Protein AF-A0A953TTJ1-F1 (afdb_monomer_lite)

Secondary structure (DSSP, 8-state):
----HHHHHHHHHHHHHHHTTTT-HHHHHHHHHHHHHTT-S--PPPPP---PPPPPP---

Radius of gyration: 20.36 Å; chains: 1; bounding box: 29×59×36 Å

Sequence (60 aa):
MADDYIVNEVRRQREKLAAKHGFDVKAILAAAKKRQGRSGRTVVSLVQKKTVAPLPHASA

Structure (mmCIF, N/CA/C/O backbone):
data_AF-A0A953TTJ1-F1
#
_entry.id   AF-A0A953TTJ1-F1
#
loop_
_atom_site.group_PDB
_atom_site.id
_atom_site.type_symbol
_atom_site.label_atom_id
_atom_site.label_alt_id
_atom_site.label_comp_id
_atom_site.label_asym_id
_atom_site.label_entity_id
_atom_site.label_seq_id
_atom_site.pdbx_PDB_ins_code
_atom_site.Cartn_x
_atom_site.Cartn_y
_atom_site.Cartn_z
_atom_site.occupancy
_atom_site.B_iso_or_equiv
_atom_site.auth_seq_id
_atom_site.auth_comp_id
_atom_site.auth_asym_id
_atom_site.auth_atom_id
_atom_site.pdbx_PDB_model_num
ATOM 1 N N . MET A 1 1 ? 14.948 4.816 -20.480 1.00 61.56 1 MET A N 1
ATOM 2 C CA . MET A 1 1 ? 15.061 4.952 -19.009 1.00 61.56 1 MET A CA 1
ATOM 3 C C . MET A 1 1 ? 15.680 3.663 -18.506 1.00 61.56 1 MET A C 1
ATOM 5 O O . MET A 1 1 ? 15.267 2.624 -18.997 1.00 61.56 1 MET A O 1
ATOM 9 N N . ALA A 1 2 ? 16.703 3.725 -17.652 1.00 69.31 2 ALA A N 1
ATOM 10 C CA . ALA A 1 2 ? 17.386 2.525 -17.170 1.00 69.31 2 ALA A CA 1
ATOM 11 C C . ALA A 1 2 ? 16.398 1.596 -16.443 1.00 69.31 2 ALA A C 1
ATOM 13 O O . ALA A 1 2 ? 15.578 2.074 -15.655 1.00 69.31 2 ALA A O 1
ATOM 14 N N . ASP A 1 3 ? 16.466 0.297 -16.741 1.00 81.12 3 ASP A N 1
ATOM 15 C CA . ASP A 1 3 ? 15.720 -0.749 -16.041 1.00 81.12 3 ASP A CA 1
ATOM 16 C C . ASP A 1 3 ? 16.271 -0.889 -14.619 1.00 81.12 3 ASP A C 1
ATOM 18 O O . ASP A 1 3 ? 17.175 -1.673 -14.336 1.00 81.12 3 ASP A O 1
ATOM 22 N N . ASP A 1 4 ? 15.757 -0.058 -13.718 1.00 94.50 4 ASP A N 1
ATOM 23 C CA . ASP A 1 4 ? 16.078 -0.131 -12.303 1.00 94.50 4 ASP A CA 1
ATOM 24 C C . ASP A 1 4 ? 15.262 -1.259 -11.659 1.00 94.50 4 ASP A C 1
ATOM 26 O O . ASP A 1 4 ? 14.024 -1.240 -11.624 1.00 94.50 4 ASP A O 1
ATOM 30 N N . TYR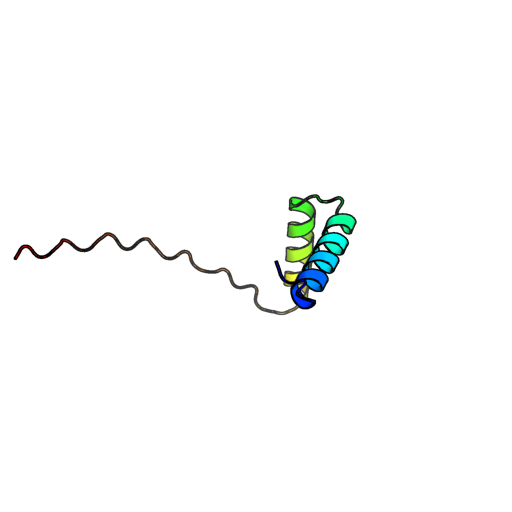 A 1 5 ? 15.971 -2.254 -11.131 1.00 95.19 5 TYR A N 1
ATOM 31 C CA . TYR A 1 5 ? 15.381 -3.405 -10.460 1.00 95.19 5 TYR A CA 1
ATOM 32 C C . TYR A 1 5 ? 14.432 -3.008 -9.315 1.00 95.19 5 TYR A C 1
ATOM 34 O O . TYR A 1 5 ? 13.363 -3.605 -9.168 1.00 95.19 5 TYR A O 1
ATOM 42 N N . ILE A 1 6 ? 14.767 -1.973 -8.537 1.00 95.56 6 ILE A N 1
ATOM 43 C CA . ILE A 1 6 ? 13.932 -1.489 -7.431 1.00 95.56 6 ILE A CA 1
ATOM 44 C C . ILE A 1 6 ? 12.624 -0.924 -7.983 1.00 95.56 6 ILE A C 1
ATOM 46 O O . ILE A 1 6 ? 11.545 -1.211 -7.459 1.00 95.56 6 ILE A O 1
ATOM 50 N N . VAL A 1 7 ? 12.694 -0.149 -9.066 1.00 95.69 7 VAL A N 1
ATOM 51 C CA . VAL A 1 7 ? 11.502 0.419 -9.709 1.00 95.69 7 VAL A CA 1
ATOM 52 C C . VAL A 1 7 ? 10.597 -0.691 -10.242 1.00 95.69 7 VAL A C 1
ATOM 54 O O . VAL A 1 7 ? 9.380 -0.646 -10.034 1.00 95.69 7 VAL A O 1
ATOM 57 N N . ASN A 1 8 ? 11.175 -1.708 -10.879 1.00 95.81 8 ASN A N 1
ATOM 58 C CA . ASN A 1 8 ? 10.428 -2.839 -11.424 1.00 95.81 8 ASN A CA 1
ATOM 59 C C . ASN A 1 8 ? 9.772 -3.686 -10.323 1.00 95.81 8 ASN A C 1
ATOM 61 O O . ASN A 1 8 ? 8.598 -4.047 -10.438 1.00 95.81 8 ASN A O 1
ATOM 65 N N . GLU A 1 9 ? 10.469 -3.920 -9.212 1.00 97.12 9 GLU A N 1
ATOM 66 C CA . GLU A 1 9 ? 9.910 -4.574 -8.027 1.00 97.12 9 GLU A CA 1
ATOM 67 C C . GLU A 1 9 ? 8.725 -3.781 -7.457 1.00 97.12 9 GLU A C 1
ATOM 69 O O . GLU A 1 9 ? 7.640 -4.333 -7.251 1.00 97.12 9 GLU A O 1
ATOM 74 N N . VAL A 1 10 ? 8.887 -2.467 -7.262 1.00 96.69 10 VAL A N 1
ATOM 75 C CA . VAL A 1 10 ? 7.820 -1.592 -6.752 1.00 96.69 10 VAL A CA 1
ATOM 76 C C . VAL A 1 10 ? 6.599 -1.629 -7.667 1.00 96.69 10 VAL A C 1
ATOM 78 O O . VAL A 1 10 ? 5.471 -1.739 -7.177 1.00 96.69 10 VAL A O 1
ATOM 81 N N . ARG A 1 11 ? 6.802 -1.568 -8.989 1.00 96.00 11 ARG A N 1
ATOM 82 C CA . ARG A 1 11 ? 5.722 -1.687 -9.979 1.00 96.00 11 ARG A CA 1
ATOM 83 C C . ARG A 1 11 ? 4.997 -3.022 -9.848 1.00 96.00 11 ARG A C 1
ATOM 85 O O . ARG A 1 11 ? 3.778 -3.019 -9.692 1.00 96.00 11 ARG A O 1
ATOM 92 N N . ARG A 1 12 ? 5.727 -4.143 -9.804 1.00 96.50 12 ARG A N 1
ATOM 93 C CA . ARG A 1 12 ? 5.130 -5.481 -9.662 1.00 96.50 12 ARG A CA 1
ATOM 94 C C . ARG A 1 12 ? 4.295 -5.607 -8.386 1.00 96.50 12 ARG A C 1
ATOM 96 O O . ARG A 1 12 ? 3.201 -6.168 -8.413 1.00 96.50 12 ARG A O 1
ATOM 103 N N . GLN A 1 13 ? 4.783 -5.082 -7.261 1.00 96.38 13 GLN A N 1
ATOM 104 C CA . GLN A 1 13 ? 4.049 -5.137 -5.994 1.00 96.38 13 GLN A CA 1
ATOM 105 C C . GLN A 1 13 ? 2.787 -4.268 -6.017 1.00 96.38 13 GLN A C 1
ATOM 107 O O . GLN A 1 13 ? 1.747 -4.696 -5.513 1.00 96.38 13 GLN A O 1
ATOM 112 N N . ARG A 1 14 ? 2.847 -3.073 -6.619 1.00 95.19 14 ARG A N 1
ATOM 113 C CA . ARG A 1 14 ? 1.671 -2.203 -6.790 1.00 95.19 14 ARG A CA 1
ATOM 114 C C . ARG A 1 14 ? 0.604 -2.875 -7.644 1.00 95.19 14 ARG A C 1
ATOM 116 O O . ARG A 1 14 ? -0.545 -2.905 -7.218 1.00 95.19 14 ARG A O 1
ATOM 123 N N . GLU A 1 15 ? 0.997 -3.476 -8.763 1.00 96.62 15 GLU A N 1
ATOM 124 C CA . GLU A 1 15 ? 0.099 -4.216 -9.655 1.00 96.62 15 GLU A CA 1
ATOM 125 C C . GLU A 1 15 ? -0.601 -5.358 -8.908 1.00 96.62 15 GLU A C 1
ATOM 127 O O . GLU A 1 15 ? -1.827 -5.439 -8.857 1.00 96.62 15 GLU A O 1
ATOM 132 N N . LYS A 1 16 ? 0.179 -6.192 -8.209 1.00 96.75 16 LYS A N 1
ATOM 133 C CA . LYS A 1 16 ? -0.341 -7.307 -7.408 1.00 96.75 16 LYS A CA 1
ATOM 134 C C . LYS A 1 16 ? -1.313 -6.847 -6.319 1.00 96.75 16 LYS A C 1
ATOM 136 O O . LYS A 1 16 ? -2.270 -7.556 -6.011 1.00 96.75 16 LYS A O 1
ATOM 141 N N . LEU A 1 17 ? -1.056 -5.703 -5.686 1.00 93.94 17 LEU A N 1
ATOM 142 C CA . LEU A 1 17 ? -1.942 -5.139 -4.667 1.00 93.94 17 LEU A CA 1
ATOM 143 C C . LEU A 1 17 ? -3.212 -4.544 -5.280 1.00 93.94 17 LEU A C 1
ATOM 145 O O . LEU A 1 17 ? -4.286 -4.755 -4.725 1.00 93.94 17 LEU A O 1
ATOM 149 N N . ALA A 1 18 ? -3.108 -3.841 -6.407 1.00 95.75 18 ALA A N 1
ATOM 150 C CA . ALA A 1 18 ? -4.253 -3.251 -7.091 1.00 95.75 18 ALA A CA 1
ATOM 151 C C . ALA A 1 18 ? -5.192 -4.325 -7.654 1.00 95.75 18 ALA A C 1
ATOM 153 O O . ALA A 1 18 ? -6.399 -4.259 -7.423 1.00 95.75 18 ALA A O 1
ATOM 154 N N . ALA A 1 19 ? -4.639 -5.367 -8.282 1.00 97.56 19 ALA A N 1
ATOM 155 C CA . ALA A 1 19 ? -5.400 -6.485 -8.835 1.00 97.56 19 ALA A CA 1
ATOM 156 C C . ALA A 1 19 ? -6.261 -7.197 -7.775 1.00 97.56 19 ALA A C 1
ATOM 158 O O . ALA A 1 19 ? -7.416 -7.526 -8.035 1.00 97.56 19 ALA A O 1
ATOM 159 N N . LYS A 1 20 ? -5.758 -7.353 -6.539 1.00 96.31 20 LYS A N 1
ATOM 160 C CA . LYS A 1 20 ? -6.527 -7.922 -5.408 1.00 96.31 20 LYS A CA 1
ATOM 161 C C . LYS A 1 20 ? -7.785 -7.131 -5.046 1.00 96.31 20 LYS A C 1
ATOM 163 O O . LYS A 1 20 ? -8.670 -7.669 -4.390 1.00 96.31 20 LYS A O 1
ATOM 168 N N . HIS A 1 21 ? -7.835 -5.859 -5.422 1.00 96.69 21 HIS A N 1
ATOM 169 C CA . HIS A 1 21 ? -8.947 -4.955 -5.161 1.00 96.69 21 HIS A CA 1
ATOM 170 C C . HIS A 1 21 ? -9.661 -4.535 -6.454 1.00 96.69 21 HIS A C 1
ATOM 172 O O . HIS A 1 21 ? -10.394 -3.552 -6.442 1.00 96.69 21 HIS A O 1
ATOM 178 N N . GLY A 1 22 ? -9.433 -5.239 -7.572 1.00 96.69 22 GLY A N 1
ATOM 179 C CA . GLY A 1 22 ? -10.052 -4.912 -8.859 1.00 96.69 22 GLY A CA 1
ATOM 180 C C . GLY A 1 22 ? -9.699 -3.513 -9.367 1.00 96.69 22 GLY A C 1
ATOM 181 O O . GLY A 1 22 ? -10.513 -2.887 -10.033 1.00 96.69 22 GLY A O 1
ATOM 182 N N . PHE A 1 23 ? -8.517 -3.002 -9.008 1.00 95.38 23 PHE A N 1
ATOM 183 C CA . PHE A 1 23 ? -8.069 -1.639 -9.316 1.00 95.38 23 PHE A CA 1
ATOM 184 C C . PHE A 1 23 ? -8.973 -0.521 -8.755 1.00 95.38 23 PHE A C 1
ATOM 186 O O . PHE A 1 23 ? -8.815 0.644 -9.120 1.00 95.38 23 PHE A O 1
ATOM 193 N N . ASP A 1 24 ? -9.860 -0.827 -7.802 1.00 97.31 24 ASP A N 1
ATOM 194 C CA . ASP A 1 24 ? -10.649 0.185 -7.103 1.00 97.31 24 ASP A CA 1
ATOM 195 C C . ASP A 1 24 ? -9.782 0.921 -6.069 1.00 97.31 24 ASP A C 1
ATOM 197 O O . ASP A 1 24 ? -9.454 0.418 -4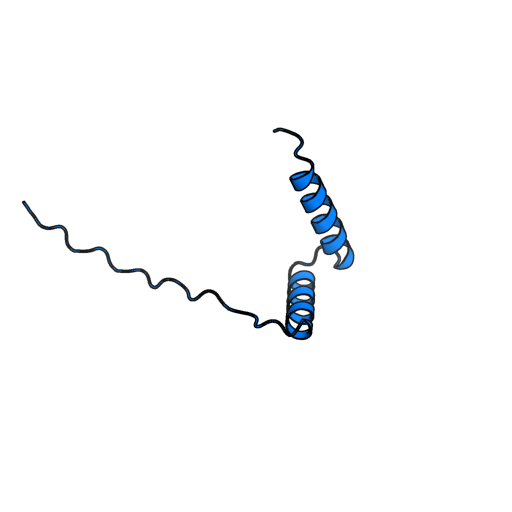.988 1.00 97.31 24 ASP A O 1
ATOM 201 N N . VAL A 1 25 ? -9.435 2.166 -6.396 1.00 94.25 25 VAL A N 1
ATOM 202 C CA . VAL A 1 25 ? -8.624 3.053 -5.552 1.00 94.25 25 VAL A CA 1
ATOM 203 C C . VAL A 1 25 ? -9.237 3.251 -4.162 1.00 94.25 25 VAL A C 1
ATOM 205 O O . VAL A 1 25 ? -8.502 3.289 -3.169 1.00 94.25 25 VAL A O 1
ATOM 208 N N . LYS A 1 26 ? -10.568 3.346 -4.050 1.00 96.69 26 LYS A N 1
ATOM 209 C CA . LYS A 1 26 ? -11.243 3.522 -2.755 1.00 96.69 26 LYS A CA 1
ATOM 210 C C . LYS A 1 26 ? -11.104 2.262 -1.908 1.00 96.69 26 LYS A C 1
ATOM 212 O O . LYS A 1 26 ? -10.783 2.365 -0.721 1.00 96.69 26 LYS A O 1
ATOM 217 N N . ALA A 1 27 ? -11.279 1.088 -2.513 1.00 95.88 27 ALA A N 1
ATOM 218 C CA . ALA A 1 27 ? -11.109 -0.192 -1.831 1.00 95.88 27 ALA A CA 1
ATOM 219 C C . ALA A 1 27 ? -9.662 -0.400 -1.350 1.00 95.88 27 ALA A C 1
ATOM 221 O O . ALA A 1 27 ? -9.442 -0.788 -0.198 1.00 95.88 27 ALA A O 1
ATOM 222 N N . ILE A 1 28 ? -8.671 -0.062 -2.183 1.00 95.69 28 ILE A N 1
ATOM 223 C CA . ILE A 1 28 ? -7.243 -0.124 -1.829 1.00 95.69 28 ILE A CA 1
ATOM 224 C C . ILE A 1 28 ? -6.943 0.789 -0.633 1.00 95.69 28 ILE A C 1
ATOM 226 O O . ILE A 1 28 ? -6.299 0.365 0.332 1.00 95.69 28 ILE A O 1
ATOM 230 N N . LEU A 1 29 ? -7.431 2.033 -0.665 1.00 95.19 29 LEU A N 1
ATOM 231 C CA . LEU A 1 29 ? -7.229 2.996 0.417 1.00 95.19 29 LEU A CA 1
ATOM 232 C C . LEU A 1 29 ? -7.873 2.516 1.725 1.00 95.19 29 LEU A C 1
ATOM 234 O O . LEU A 1 29 ? -7.246 2.580 2.785 1.00 95.19 29 LEU A O 1
ATOM 238 N N . ALA A 1 30 ? -9.107 2.013 1.661 1.00 95.88 30 ALA A N 1
ATOM 239 C CA . ALA A 1 30 ? -9.814 1.483 2.823 1.00 95.88 30 ALA A CA 1
ATOM 240 C C . ALA A 1 30 ? -9.066 0.290 3.444 1.00 95.88 30 ALA A C 1
ATOM 242 O O . ALA A 1 30 ? -8.861 0.243 4.661 1.00 95.88 30 ALA A O 1
ATOM 243 N N . ALA A 1 31 ? -8.583 -0.638 2.612 1.00 95.12 31 ALA A N 1
ATOM 244 C CA . ALA A 1 31 ? -7.782 -1.774 3.057 1.00 95.12 31 ALA A CA 1
ATOM 245 C C . ALA A 1 31 ? -6.453 -1.333 3.697 1.00 95.12 31 ALA A C 1
ATOM 247 O O . ALA A 1 31 ? -6.059 -1.863 4.741 1.00 95.12 31 ALA A O 1
ATOM 248 N N . ALA A 1 32 ? -5.781 -0.333 3.117 1.00 92.81 32 ALA A N 1
ATOM 249 C CA . ALA A 1 32 ? -4.548 0.226 3.661 1.00 92.81 32 ALA A CA 1
ATOM 250 C C . ALA A 1 32 ? -4.768 0.867 5.041 1.00 92.81 32 ALA A C 1
ATOM 252 O O . ALA A 1 32 ? -4.036 0.538 5.976 1.00 92.81 32 ALA A O 1
ATOM 253 N N . LYS A 1 33 ? -5.813 1.692 5.201 1.00 92.44 33 LYS A N 1
ATOM 254 C CA . LYS A 1 33 ? -6.182 2.303 6.492 1.00 92.44 33 LYS A CA 1
ATOM 255 C C . LYS A 1 33 ? -6.486 1.246 7.554 1.00 92.44 33 LYS A C 1
ATOM 257 O O . LYS A 1 33 ? -5.971 1.320 8.668 1.00 92.44 33 LYS A O 1
ATOM 262 N N . LYS A 1 34 ? -7.253 0.209 7.198 1.00 93.94 34 LYS A N 1
ATOM 263 C CA . LYS A 1 34 ? -7.558 -0.916 8.098 1.00 93.94 34 LYS A CA 1
ATOM 264 C C . LYS A 1 34 ? -6.288 -1.636 8.563 1.00 93.94 34 LYS A C 1
ATOM 266 O O . LYS A 1 34 ? -6.166 -1.971 9.739 1.00 93.94 34 LYS A O 1
ATOM 271 N N . ARG A 1 35 ? -5.327 -1.861 7.659 1.00 93.69 35 ARG A N 1
ATOM 272 C CA . ARG A 1 35 ? -4.029 -2.469 7.994 1.00 93.69 35 ARG A CA 1
ATOM 273 C C . ARG A 1 35 ? -3.182 -1.562 8.887 1.00 93.69 35 ARG A C 1
ATOM 275 O O . ARG A 1 35 ? -2.579 -2.058 9.831 1.00 93.69 35 ARG A O 1
ATOM 282 N N . GLN A 1 36 ? -3.152 -0.259 8.613 1.00 92.75 36 GLN A N 1
ATOM 283 C CA . GLN A 1 36 ? -2.437 0.718 9.438 1.00 92.75 36 GLN A CA 1
ATOM 284 C C . GLN A 1 36 ? -2.974 0.731 10.874 1.00 92.75 36 GLN A C 1
ATOM 286 O O . GLN A 1 36 ? -2.183 0.594 11.803 1.00 92.75 36 GLN A O 1
ATOM 291 N N . GLY A 1 37 ? -4.298 0.766 11.056 1.00 91.44 37 GLY A N 1
ATOM 292 C CA . GLY A 1 37 ? -4.916 0.726 12.388 1.00 91.44 37 GLY A CA 1
ATOM 293 C C . GLY A 1 37 ? -4.593 -0.543 13.187 1.00 91.44 37 GLY A C 1
ATOM 294 O O . GLY A 1 37 ? -4.470 -0.493 14.403 1.00 91.44 37 GLY A O 1
ATOM 295 N N . ARG A 1 38 ? -4.376 -1.679 12.512 1.00 94.81 38 ARG A N 1
ATOM 296 C CA . ARG A 1 38 ? -3.977 -2.948 13.151 1.00 94.81 38 ARG A CA 1
ATOM 297 C C . ARG A 1 38 ? -2.486 -3.048 13.474 1.00 94.81 38 ARG A C 1
ATOM 299 O O . ARG A 1 38 ? -2.078 -3.994 14.133 1.00 94.81 38 ARG A O 1
ATOM 306 N N . SER A 1 39 ? -1.664 -2.128 12.973 1.00 92.25 39 SER A N 1
ATOM 307 C CA . SER A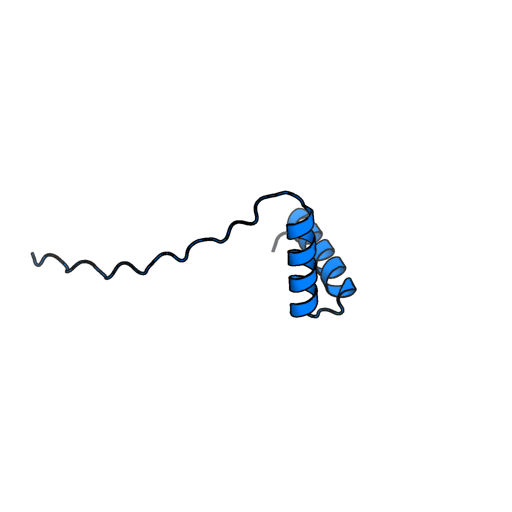 1 39 ? -0.205 -2.242 13.069 1.00 92.25 39 SER A CA 1
ATOM 308 C C . SER A 1 39 ? 0.373 -1.841 14.428 1.00 92.25 39 SER A C 1
ATOM 310 O O . SER A 1 39 ? 1.573 -2.002 14.631 1.00 92.25 39 SER A O 1
ATOM 312 N N . GLY A 1 40 ? -0.442 -1.263 15.320 1.00 91.31 40 GLY A N 1
ATOM 313 C CA . GLY A 1 40 ? 0.004 -0.704 16.602 1.00 91.31 40 GLY A CA 1
ATOM 314 C C . GLY A 1 40 ? 0.885 0.546 16.474 1.00 91.31 40 GLY A C 1
ATOM 315 O O . GLY A 1 40 ? 1.239 1.148 17.481 1.00 91.31 40 GLY A O 1
ATOM 316 N N . ARG A 1 41 ? 1.235 0.961 15.249 1.00 92.44 41 ARG A N 1
ATOM 317 C CA . ARG A 1 41 ? 2.009 2.176 14.987 1.00 92.44 41 ARG A CA 1
ATOM 318 C C . ARG A 1 41 ? 1.091 3.392 14.962 1.00 92.44 41 ARG A C 1
ATOM 320 O O . ARG A 1 41 ? 0.014 3.344 14.365 1.00 92.44 41 ARG A O 1
ATOM 327 N N . THR A 1 42 ? 1.560 4.500 15.530 1.00 89.62 42 THR A N 1
ATOM 328 C CA . THR A 1 42 ? 0.871 5.791 15.449 1.00 89.62 42 THR A CA 1
ATOM 329 C C . THR A 1 42 ? 0.748 6.232 13.994 1.00 89.62 42 THR A C 1
ATOM 331 O O . THR A 1 42 ? 1.745 6.462 13.309 1.00 89.62 42 THR A O 1
ATOM 334 N N . VAL A 1 43 ? -0.488 6.357 13.514 1.00 89.00 43 VAL A N 1
ATOM 335 C CA . VAL A 1 43 ? -0.780 6.905 12.187 1.00 89.00 43 VAL A CA 1
ATOM 336 C C . VAL A 1 43 ? -0.774 8.426 12.301 1.00 89.00 43 VAL A C 1
ATOM 338 O O . VAL A 1 43 ? -1.715 9.014 12.826 1.00 89.00 43 VAL A O 1
ATOM 341 N N . VAL A 1 44 ? 0.301 9.064 11.842 1.00 87.44 44 VAL A N 1
ATOM 342 C CA . VAL A 1 44 ? 0.437 10.527 11.859 1.00 87.44 44 VAL A CA 1
ATOM 343 C C . VAL A 1 44 ? -0.127 11.148 10.581 1.00 87.44 44 VAL A C 1
ATOM 345 O O . VAL A 1 44 ? 0.052 10.615 9.485 1.00 87.44 44 VAL A O 1
ATOM 348 N N . SER A 1 45 ? -0.794 12.293 10.712 1.00 82.19 45 SER A N 1
ATOM 349 C CA . SER A 1 45 ? -1.172 13.146 9.583 1.00 82.19 45 SER A CA 1
ATOM 350 C C . SER A 1 45 ? -0.185 14.301 9.455 1.00 82.19 45 SER A C 1
ATOM 352 O O . SER A 1 45 ? 0.088 14.990 10.438 1.00 82.19 45 SER A O 1
ATOM 354 N N . LEU A 1 46 ? 0.313 14.550 8.246 1.00 81.88 46 LEU A N 1
ATOM 355 C CA . LEU A 1 46 ? 1.098 15.750 7.967 1.00 81.88 46 LEU A CA 1
ATOM 356 C C . LEU A 1 46 ? 0.189 16.979 8.087 1.00 81.88 46 LEU A C 1
ATOM 358 O O . LEU A 1 46 ? -0.810 17.088 7.376 1.00 81.88 46 LEU A O 1
ATOM 362 N N . VAL A 1 47 ? 0.526 17.895 8.996 1.00 78.94 47 VAL A N 1
ATOM 363 C CA . VAL A 1 47 ? -0.166 19.183 9.122 1.00 78.94 47 VAL A CA 1
ATOM 364 C C . VAL A 1 47 ? 0.088 19.988 7.849 1.00 78.94 47 VAL A C 1
ATOM 366 O O . VAL A 1 47 ? 1.235 20.138 7.424 1.00 78.94 47 VAL A O 1
ATOM 369 N N . GLN A 1 48 ? -0.971 20.506 7.224 1.00 74.50 48 GLN A N 1
ATOM 370 C CA . GLN A 1 48 ? -0.823 21.373 6.057 1.00 74.50 48 GLN A CA 1
ATOM 371 C C . GLN A 1 48 ? -0.063 22.644 6.457 1.00 74.50 48 GLN A C 1
ATOM 373 O O . GLN A 1 48 ? -0.451 23.344 7.396 1.00 74.50 48 GLN A O 1
ATOM 378 N N . LYS A 1 49 ? 1.029 22.950 5.744 1.00 70.06 49 LYS A N 1
ATOM 379 C CA . LYS A 1 49 ? 1.773 24.201 5.919 1.00 70.06 49 LYS A CA 1
ATOM 380 C C . LYS A 1 49 ? 0.830 25.354 5.572 1.00 70.06 49 LYS A C 1
ATOM 382 O O . LYS A 1 49 ? 0.451 25.501 4.414 1.00 70.06 49 LYS A O 1
ATOM 387 N N . LYS A 1 50 ? 0.437 26.148 6.573 1.00 72.50 50 LYS A N 1
ATOM 388 C CA . LYS A 1 50 ? -0.318 27.388 6.349 1.00 72.50 50 LYS A CA 1
ATOM 389 C C . LYS A 1 50 ? 0.503 28.267 5.406 1.00 72.50 50 LYS A C 1
ATOM 391 O O . LYS A 1 50 ? 1.686 28.497 5.660 1.00 72.50 50 LY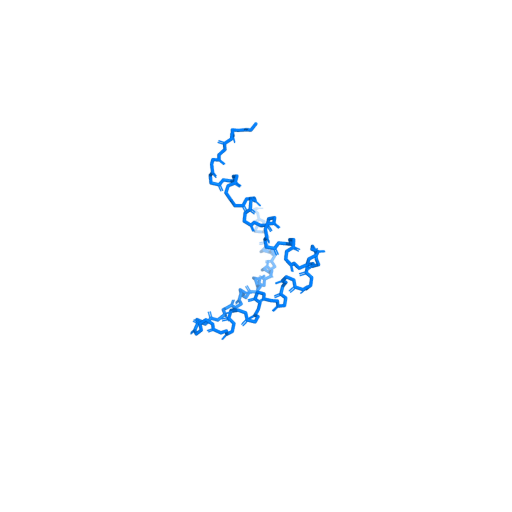S A O 1
ATOM 396 N N . THR A 1 51 ? -0.100 28.702 4.306 1.00 66.50 51 THR A N 1
ATOM 397 C CA . THR A 1 51 ? 0.511 29.625 3.350 1.00 66.50 51 THR A CA 1
ATOM 398 C C . THR A 1 51 ? 0.897 30.892 4.109 1.00 66.50 51 THR A C 1
ATOM 400 O O . THR A 1 51 ? 0.032 31.599 4.618 1.00 66.50 51 THR A O 1
ATOM 403 N N . VAL A 1 52 ? 2.196 31.139 4.267 1.00 64.31 52 VAL A N 1
ATOM 404 C CA . VAL A 1 52 ? 2.691 32.391 4.849 1.00 64.31 52 VAL A CA 1
ATOM 405 C C . VAL A 1 52 ? 2.493 33.459 3.777 1.00 64.31 52 VAL A C 1
ATOM 407 O O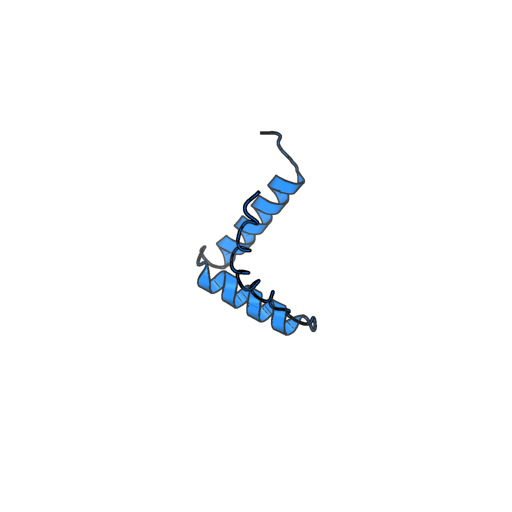 . VAL A 1 52 ? 2.988 33.293 2.662 1.00 64.31 52 VAL A O 1
ATOM 410 N N . ALA A 1 53 ? 1.715 34.500 4.083 1.00 68.81 53 ALA A N 1
AT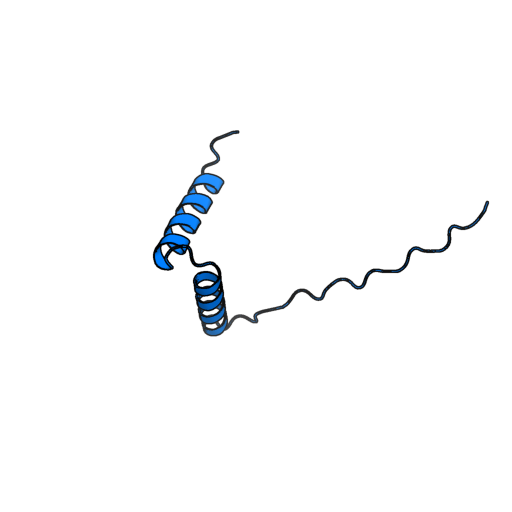OM 411 C CA . ALA A 1 53 ? 1.504 35.625 3.177 1.00 68.81 53 ALA A CA 1
ATOM 412 C C . ALA A 1 53 ? 2.861 36.254 2.786 1.00 68.81 53 ALA A C 1
ATOM 414 O O . ALA A 1 53 ? 3.759 36.309 3.633 1.00 68.81 53 ALA A O 1
ATOM 415 N N . PRO A 1 54 ? 3.046 36.691 1.526 1.00 61.25 54 PRO A N 1
ATOM 416 C CA . PRO A 1 54 ? 4.320 37.243 1.078 1.00 61.25 54 PRO A CA 1
ATOM 417 C C . PRO A 1 54 ? 4.672 38.512 1.869 1.00 61.25 54 PRO A C 1
ATOM 419 O O . PRO A 1 54 ? 3.831 39.390 2.058 1.00 61.25 54 PRO A O 1
ATOM 422 N N . LEU A 1 55 ? 5.919 38.587 2.345 1.00 64.81 55 LEU A N 1
ATOM 423 C CA . LEU A 1 55 ? 6.467 39.747 3.053 1.00 64.81 55 LEU A CA 1
ATOM 424 C C . LEU A 1 55 ? 6.458 40.984 2.130 1.00 64.81 55 LEU A C 1
ATOM 426 O O . LEU A 1 55 ? 6.857 40.859 0.964 1.00 64.81 55 LEU A O 1
ATOM 430 N N . PRO A 1 56 ? 6.039 42.168 2.623 1.00 62.66 56 PRO A N 1
ATOM 431 C CA . PRO A 1 56 ? 6.091 43.399 1.846 1.00 62.66 56 PRO A CA 1
ATOM 432 C C . PRO A 1 56 ? 7.548 43.714 1.517 1.00 62.66 56 PRO A C 1
ATOM 434 O O . PRO A 1 56 ? 8.429 43.688 2.376 1.00 62.66 56 PRO A O 1
ATOM 437 N N . HIS A 1 57 ? 7.803 43.929 0.237 1.00 58.50 57 HIS A N 1
ATOM 438 C CA . HIS A 1 57 ? 9.130 44.132 -0.315 1.00 58.50 57 HIS A CA 1
ATOM 439 C C . HIS A 1 57 ? 9.620 45.482 0.205 1.00 58.50 57 HIS A C 1
ATOM 441 O O . HIS A 1 57 ? 8.950 46.494 0.004 1.00 58.50 57 HIS A O 1
ATOM 447 N N . ALA A 1 58 ? 10.746 45.491 0.918 1.00 57.47 58 ALA A N 1
ATOM 448 C CA . ALA A 1 58 ? 11.392 46.728 1.321 1.00 57.47 58 ALA A CA 1
ATOM 449 C C . ALA A 1 58 ? 11.822 47.472 0.050 1.00 57.47 58 ALA A C 1
ATOM 451 O O . ALA A 1 58 ? 12.685 47.004 -0.692 1.00 57.47 58 ALA A O 1
ATOM 452 N N . SER A 1 59 ? 11.152 48.588 -0.225 1.00 47.94 59 SER A N 1
ATOM 453 C CA . SER A 1 59 ? 11.530 49.562 -1.241 1.00 47.94 59 SER A CA 1
ATOM 454 C C . SER A 1 59 ? 12.895 50.149 -0.885 1.00 47.94 59 SER A C 1
ATOM 456 O O . SER A 1 59 ? 13.057 50.695 0.209 1.00 47.94 59 SER A O 1
ATOM 458 N N . ALA A 1 60 ? 13.850 49.963 -1.798 1.00 55.81 60 ALA A N 1
ATOM 459 C CA . ALA A 1 60 ? 15.148 50.629 -1.815 1.00 55.81 60 ALA A CA 1
ATOM 460 C C . ALA A 1 60 ? 15.013 52.089 -2.264 1.00 55.81 60 ALA A C 1
ATOM 462 O O . ALA A 1 60 ? 14.057 52.378 -3.023 1.00 55.81 60 ALA A O 1
#

Foldseek 3Di:
DDPDPVVVVVVVVVVVLCVVVVVPPVSSVVVVVVVVVVPPDDDDDDDDDDPDPDDDDPDD

pLDDT: mean 86.01, std 13.85, range [47.94, 97.56]